Protein AF-H3RKV6-F1 (afdb_monomer)

InterPro domains:
  IPR010437 Type III secretion system SsaH/EsaH [PF06287] (6-70)
  IPR010437 Type III secretion system SsaH/EsaH [TIGR02498] (1-66)

Radius of gyration: 12.59 Å; Cα contacts (8 Å, |Δi|>4): 55; chains: 1; bounding box: 23×33×30 Å

Nearest PDB structures (foldseek):
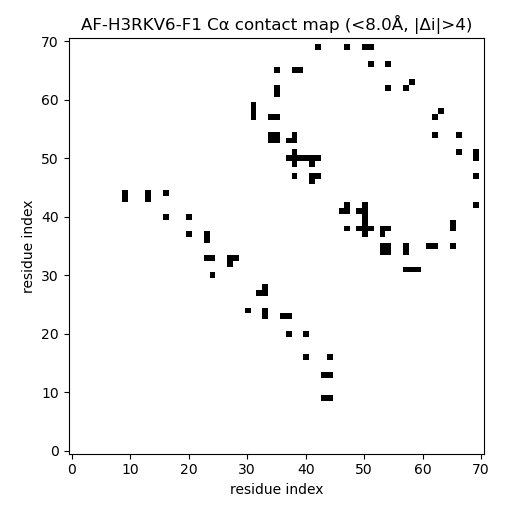  7y6c-assembly2_E  TM=7.923E-01  e=1.937E-02  Edwardsiella piscicida
  7y6b-assembly2_E  TM=7.883E-01  e=3.076E-02  Edwardsiella piscicida
  3hai-assembly1_B  TM=5.020E-01  e=1.661E+00  Homo sapiens
  3q84-assembly1_B  TM=5.092E-01  e=3.952E+00  Homo sapiens
  4y6c-assembly1_A-2  TM=4.833E-01  e=7.908E+00  Podospora anserina

pLDDT: mean 70.47, std 13.5, range [33.62, 82.81]

Foldseek 3Di:
DVVVVLVVVLVVLLVVLVVCLVCLVVVDVDQLVSLLSNLVSCVSNVNLVVSCVSLVPHPDPSSVVSVVVSD

Mean predicted aligned error: 8.8 Å

Solvent-accessible surface area (backbone atoms only — not comparable to full-atom values): 3988 Å² total; per-residue (Å²): 125,64,66,61,58,48,52,60,52,40,61,58,46,44,55,51,47,62,61,42,62,79,45,37,73,80,76,34,87,49,68,60,59,34,27,42,52,51,15,55,47,27,43,72,63,72,37,44,68,62,14,46,61,45,32,68,84,37,90,45,76,67,34,53,53,51,54,62,72,65,106

Sequence (71 aa):
MAEAAFAGINHGLQRQVRAILPALPLLVENTSLQALCRAVLLAGLNESVLARQALADVALPEAETVKNWLK

Secondary structure (DSSP, 8-state):
-HHHHHHHHHHHHHHHHHHHTTTHHHH---HHHHHHHHHHHHHHTT-HHHHHHHHTT---HHHHHHHHHT-

Organism: NCBI:txid660596

Structure (mmCIF, N/CA/C/O backbone):
data_AF-H3RKV6-F1
#
_entry.id   AF-H3RKV6-F1
#
loop_
_atom_site.group_PDB
_atom_site.id
_atom_site.type_symbol
_atom_site.label_atom_id
_atom_site.label_alt_id
_atom_site.label_comp_id
_atom_site.label_asym_id
_atom_site.label_entity_id
_atom_site.label_seq_id
_atom_site.pdbx_PDB_ins_code
_atom_site.Cartn_x
_atom_site.Cartn_y
_atom_site.Cartn_z
_atom_site.occupancy
_atom_site.B_iso_or_equiv
_atom_site.auth_seq_id
_atom_site.auth_comp_id
_atom_site.auth_asym_id
_atom_site.auth_atom_id
_atom_site.pdbx_PDB_model_num
ATOM 1 N N . MET A 1 1 ? 12.782 19.933 -13.994 1.00 39.09 1 MET A N 1
ATOM 2 C CA . MET A 1 1 ? 13.854 18.961 -14.344 1.00 39.09 1 MET A CA 1
ATOM 3 C C . MET A 1 1 ? 13.983 17.778 -13.373 1.00 39.09 1 MET A C 1
ATOM 5 O O . MET A 1 1 ? 14.687 16.839 -13.714 1.00 39.09 1 MET A O 1
ATOM 9 N N . ALA A 1 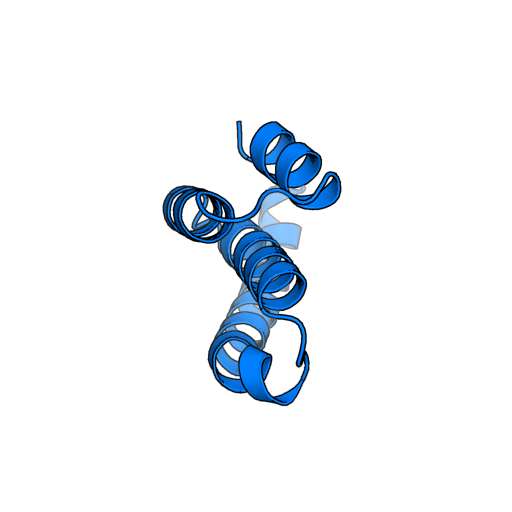2 ? 13.288 17.748 -12.225 1.00 37.66 2 ALA A N 1
ATOM 10 C CA . ALA A 1 2 ? 13.260 16.566 -11.351 1.00 37.66 2 ALA A CA 1
ATOM 11 C C . ALA A 1 2 ? 12.313 15.454 -11.859 1.00 37.66 2 ALA A C 1
ATOM 13 O O . ALA A 1 2 ? 12.586 14.276 -11.662 1.00 37.66 2 ALA A O 1
ATOM 14 N N . GLU A 1 3 ? 11.242 15.801 -12.580 1.00 34.41 3 GLU A N 1
ATOM 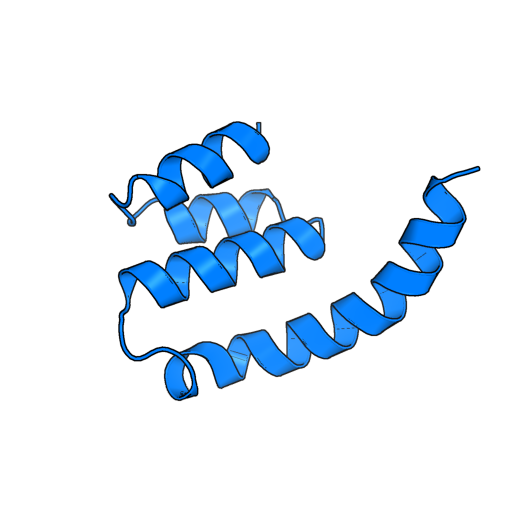15 C CA . GLU A 1 3 ? 10.200 14.851 -13.013 1.00 34.41 3 GLU A CA 1
ATOM 16 C C . GLU A 1 3 ? 10.699 13.757 -13.973 1.00 34.41 3 GLU A C 1
ATOM 18 O O . GLU A 1 3 ? 10.217 12.632 -13.915 1.00 34.41 3 GLU A O 1
ATOM 23 N N . ALA A 1 4 ? 11.711 14.032 -14.804 1.00 37.53 4 ALA A N 1
ATOM 24 C CA . ALA A 1 4 ? 12.272 13.039 -15.728 1.00 37.53 4 ALA A CA 1
ATOM 25 C C . ALA A 1 4 ? 13.229 12.047 -15.037 1.00 37.53 4 ALA A C 1
ATOM 27 O O . ALA A 1 4 ? 13.262 10.868 -15.388 1.00 37.53 4 ALA A O 1
ATOM 28 N N . ALA A 1 5 ? 13.971 12.503 -14.020 1.00 33.62 5 ALA A N 1
ATOM 29 C CA . ALA A 1 5 ? 14.810 11.635 -13.195 1.00 33.62 5 ALA A CA 1
ATOM 30 C C . ALA A 1 5 ? 13.943 10.728 -12.310 1.00 33.62 5 ALA A C 1
ATOM 32 O O . ALA A 1 5 ? 14.207 9.529 -12.214 1.00 33.62 5 ALA A O 1
ATOM 33 N N . PHE A 1 6 ? 12.847 11.268 -11.759 1.00 36.75 6 PHE A N 1
ATOM 34 C CA . PHE A 1 6 ? 11.832 10.457 -11.098 1.00 36.75 6 PHE A CA 1
ATOM 35 C C . PHE A 1 6 ? 11.166 9.496 -12.079 1.00 36.75 6 PHE A C 1
ATOM 37 O O . PHE A 1 6 ? 11.141 8.324 -11.764 1.00 36.75 6 PHE A O 1
ATOM 44 N N . ALA A 1 7 ? 10.736 9.894 -13.280 1.00 43.16 7 ALA A N 1
ATOM 45 C CA . ALA A 1 7 ? 10.109 8.980 -14.247 1.00 43.16 7 ALA A CA 1
ATOM 46 C C . ALA A 1 7 ? 11.016 7.803 -14.674 1.00 43.16 7 ALA A C 1
ATOM 48 O O . ALA A 1 7 ? 10.542 6.670 -14.788 1.00 43.16 7 ALA A O 1
ATOM 49 N N . GLY A 1 8 ? 12.320 8.042 -14.863 1.00 37.19 8 GLY A N 1
ATOM 50 C CA . GLY A 1 8 ? 13.297 7.007 -15.223 1.00 37.19 8 GLY A CA 1
ATOM 51 C C . GLY A 1 8 ? 13.606 6.024 -14.087 1.00 37.19 8 GLY A C 1
ATOM 52 O O . GLY A 1 8 ? 13.629 4.813 -14.307 1.00 37.19 8 GLY A O 1
ATOM 53 N N . ILE A 1 9 ? 13.776 6.526 -12.858 1.00 47.16 9 ILE A N 1
ATOM 54 C CA . ILE A 1 9 ? 13.968 5.698 -11.652 1.00 47.16 9 ILE A CA 1
ATOM 55 C C . ILE A 1 9 ? 12.662 4.968 -11.298 1.00 47.16 9 ILE A C 1
ATOM 57 O O . ILE A 1 9 ? 12.669 3.774 -11.001 1.00 47.16 9 ILE A O 1
ATOM 61 N N . ASN A 1 10 ? 11.531 5.660 -11.423 1.00 54.00 10 ASN A N 1
ATOM 62 C CA . ASN A 1 10 ? 10.182 5.151 -11.220 1.00 54.00 10 ASN A CA 1
ATOM 63 C C . ASN A 1 10 ? 9.907 3.968 -12.149 1.00 54.00 10 ASN A C 1
ATOM 65 O O . ASN A 1 10 ? 9.436 2.951 -11.680 1.00 54.00 10 ASN A O 1
ATOM 69 N N . HIS A 1 11 ? 10.291 3.980 -13.426 1.00 55.38 11 HIS A N 1
ATOM 70 C CA . HIS A 1 11 ? 9.985 2.844 -14.308 1.00 55.38 11 HIS A CA 1
ATOM 71 C C . HIS A 1 11 ? 10.644 1.508 -13.900 1.00 55.38 11 HIS A C 1
ATOM 73 O O . HIS A 1 11 ? 10.078 0.430 -14.128 1.00 55.38 11 HIS A O 1
ATOM 79 N N . GLY A 1 12 ? 11.847 1.561 -13.317 1.00 61.88 12 GLY A N 1
ATOM 80 C CA . GLY A 1 12 ? 12.541 0.392 -12.764 1.00 61.88 12 GLY A CA 1
ATOM 81 C C . GLY A 1 12 ? 12.005 0.006 -11.386 1.00 61.88 12 GLY A C 1
ATOM 82 O O . GLY A 1 12 ? 11.739 -1.171 -11.129 1.00 61.88 12 GLY A O 1
ATOM 83 N N . LEU A 1 13 ? 11.771 1.010 -10.539 1.00 67.00 13 LEU A N 1
ATOM 84 C CA . LEU A 1 13 ? 11.232 0.839 -9.197 1.00 67.00 13 LEU A CA 1
ATOM 85 C C . LEU A 1 13 ? 9.797 0.301 -9.242 1.00 67.00 13 LEU A C 1
ATOM 87 O O . LEU A 1 13 ? 9.496 -0.655 -8.552 1.00 67.00 13 LEU A O 1
ATOM 91 N N . GLN A 1 14 ? 8.937 0.799 -10.130 1.00 69.19 14 GLN A N 1
ATOM 92 C CA . GLN A 1 14 ? 7.558 0.342 -10.307 1.00 69.19 14 GLN A CA 1
ATOM 93 C C . GLN A 1 14 ? 7.480 -1.144 -10.657 1.00 69.19 14 GLN A C 1
ATOM 95 O O . GLN A 1 14 ? 6.620 -1.855 -10.141 1.00 69.19 14 GLN A O 1
ATOM 100 N N . ARG A 1 15 ? 8.387 -1.640 -11.510 1.00 73.00 15 ARG A N 1
ATOM 101 C CA . ARG A 1 15 ? 8.466 -3.072 -11.835 1.00 73.00 15 ARG A CA 1
ATOM 102 C C . ARG A 1 15 ? 8.882 -3.906 -10.627 1.00 73.00 15 ARG A C 1
ATOM 104 O O . ARG A 1 15 ? 8.274 -4.943 -10.385 1.00 73.00 15 ARG A O 1
ATOM 111 N N . GLN A 1 16 ? 9.871 -3.447 -9.863 1.00 71.19 16 GLN A N 1
ATOM 112 C CA . GLN A 1 16 ? 10.315 -4.133 -8.646 1.00 71.19 16 GLN A CA 1
ATOM 113 C C . GLN A 1 16 ? 9.243 -4.102 -7.555 1.00 71.19 16 GLN A C 1
ATOM 115 O O . GLN A 1 16 ? 8.937 -5.126 -6.961 1.00 71.19 16 GLN A O 1
ATOM 120 N N . VAL A 1 17 ? 8.603 -2.954 -7.351 1.00 73.38 17 VAL A N 1
ATOM 121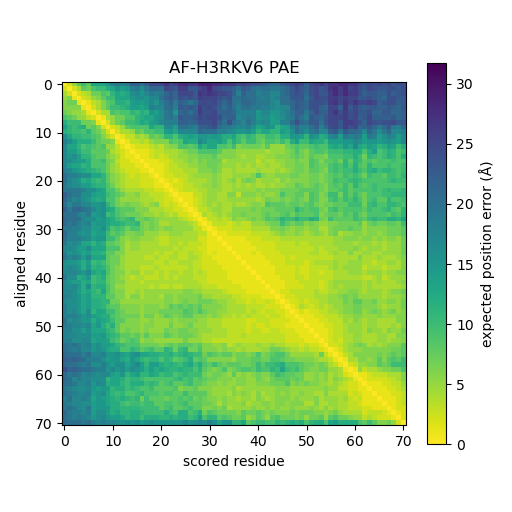 C CA . VAL A 1 17 ? 7.501 -2.764 -6.408 1.00 73.38 17 VAL A CA 1
ATOM 122 C C . VAL A 1 17 ? 6.315 -3.657 -6.774 1.00 73.38 17 VAL A C 1
ATOM 124 O O . VAL A 1 17 ? 5.763 -4.328 -5.906 1.00 73.38 17 VAL A O 1
ATOM 127 N N . ARG A 1 18 ? 5.960 -3.750 -8.062 1.00 73.69 18 ARG A N 1
ATOM 128 C CA . ARG A 1 18 ? 4.939 -4.692 -8.550 1.00 73.69 18 ARG A CA 1
ATOM 129 C C . ARG A 1 18 ? 5.323 -6.157 -8.355 1.00 73.69 18 ARG A C 1
ATOM 131 O O . ARG A 1 18 ? 4.430 -6.968 -8.142 1.00 73.69 18 ARG A O 1
ATOM 138 N N . ALA A 1 19 ? 6.611 -6.494 -8.403 1.00 77.62 19 ALA A N 1
ATOM 139 C CA . ALA A 1 19 ? 7.099 -7.842 -8.110 1.00 77.62 19 ALA A CA 1
ATOM 140 C C . ALA A 1 19 ? 7.143 -8.145 -6.598 1.00 77.62 19 ALA A C 1
ATOM 142 O O . ALA A 1 19 ? 6.931 -9.285 -6.197 1.00 77.62 19 ALA A O 1
ATOM 143 N N . ILE A 1 20 ? 7.361 -7.129 -5.758 1.00 73.44 20 ILE A N 1
ATOM 144 C CA . ILE A 1 20 ? 7.416 -7.238 -4.291 1.00 73.44 20 ILE A CA 1
ATOM 145 C C . ILE A 1 20 ? 6.017 -7.240 -3.661 1.00 73.44 20 ILE A C 1
ATOM 147 O O . ILE A 1 20 ? 5.802 -7.929 -2.670 1.00 73.44 20 ILE A O 1
ATOM 151 N N . LEU A 1 21 ? 5.042 -6.532 -4.239 1.00 74.69 21 LEU A N 1
ATOM 152 C CA . LEU A 1 21 ? 3.646 -6.501 -3.778 1.00 74.69 21 LEU A CA 1
ATOM 153 C C . LEU A 1 21 ? 3.013 -7.885 -3.512 1.00 74.69 21 LEU A C 1
ATOM 155 O O . LEU A 1 21 ? 2.363 -8.029 -2.478 1.00 74.69 21 LEU A O 1
ATOM 159 N N . PRO A 1 22 ? 3.180 -8.905 -4.375 1.00 77.00 22 PRO A N 1
ATOM 160 C CA . PRO A 1 22 ? 2.696 -10.258 -4.091 1.00 77.00 22 PRO A CA 1
ATOM 161 C C . PRO A 1 22 ? 3.590 -11.047 -3.119 1.00 77.00 22 PRO A C 1
ATOM 163 O O . PRO A 1 22 ? 3.105 -11.984 -2.492 1.00 77.00 22 PRO A O 1
ATOM 166 N N . ALA A 1 23 ? 4.867 -10.679 -2.968 1.00 77.00 23 ALA A N 1
ATOM 167 C CA . ALA A 1 23 ? 5.809 -11.321 -2.044 1.00 77.00 23 ALA A CA 1
ATOM 168 C C . ALA A 1 23 ? 5.762 -10.732 -0.621 1.00 77.00 23 ALA A C 1
ATOM 170 O O . ALA A 1 23 ? 6.227 -11.355 0.325 1.00 77.00 23 ALA A O 1
ATOM 171 N N . LEU A 1 24 ? 5.163 -9.556 -0.448 1.00 74.38 24 LEU A N 1
ATOM 172 C CA . LEU A 1 24 ? 4.934 -8.881 0.831 1.00 74.38 24 LEU A CA 1
ATOM 173 C C . LEU A 1 24 ? 4.407 -9.775 1.971 1.00 74.38 24 LEU A C 1
ATOM 175 O O . LEU A 1 24 ? 5.005 -9.722 3.042 1.00 74.38 24 LEU A O 1
ATOM 179 N N . PRO A 1 25 ? 3.359 -10.609 1.787 1.00 72.00 25 PRO A N 1
ATOM 180 C CA . PRO A 1 25 ? 2.894 -11.526 2.837 1.00 72.00 25 PRO A CA 1
ATOM 181 C C . PRO A 1 25 ? 3.932 -12.576 3.258 1.00 72.00 25 PRO A C 1
ATOM 183 O O . PRO A 1 25 ? 3.814 -13.146 4.333 1.00 72.00 25 PRO A O 1
ATOM 186 N N . LEU A 1 26 ? 4.929 -12.855 2.415 1.00 76.06 26 LEU A N 1
ATOM 187 C CA . LEU A 1 26 ? 6.015 -13.792 2.719 1.00 76.06 26 LEU A CA 1
ATOM 188 C C . LEU A 1 26 ? 7.196 -13.101 3.416 1.00 76.06 26 LEU A C 1
ATOM 190 O O . LEU A 1 26 ? 8.027 -13.773 4.015 1.00 76.06 26 LEU A O 1
ATOM 194 N N . LEU A 1 27 ? 7.293 -11.773 3.305 1.00 72.25 27 LEU A N 1
ATOM 195 C CA . LEU A 1 27 ? 8.382 -10.965 3.862 1.00 72.25 27 LEU A CA 1
ATOM 196 C C . LEU A 1 27 ? 8.008 -10.323 5.201 1.00 72.25 27 LEU A C 1
ATOM 198 O O . LEU A 1 27 ? 8.891 -10.004 5.994 1.00 72.25 27 LEU A O 1
ATOM 202 N N . VAL A 1 28 ? 6.715 -10.094 5.435 1.00 73.88 28 VAL A N 1
ATOM 203 C CA . VAL A 1 28 ? 6.203 -9.392 6.612 1.00 73.88 28 VAL A CA 1
ATOM 204 C C . VAL A 1 28 ? 5.049 -10.190 7.209 1.00 73.88 28 VAL A C 1
ATOM 206 O O . VAL A 1 28 ? 3.957 -10.223 6.651 1.00 73.88 28 VAL A O 1
ATOM 209 N N . GLU A 1 29 ? 5.286 -10.800 8.370 1.00 74.38 29 GLU A N 1
ATOM 210 C CA . GLU A 1 29 ? 4.286 -11.600 9.098 1.00 74.38 29 GLU A CA 1
ATOM 211 C C . GLU A 1 29 ? 3.234 -10.732 9.809 1.00 74.38 29 GLU A C 1
ATOM 213 O O . GLU A 1 29 ? 2.131 -11.182 10.110 1.00 74.38 29 GLU A O 1
ATOM 218 N N . ASN A 1 30 ? 3.566 -9.469 10.089 1.00 79.56 30 ASN A N 1
ATOM 219 C CA . ASN A 1 30 ? 2.664 -8.542 10.758 1.00 79.56 30 ASN A CA 1
ATOM 220 C C . ASN A 1 30 ? 1.710 -7.892 9.746 1.00 79.56 30 ASN A C 1
ATOM 222 O O . ASN A 1 30 ? 2.123 -7.040 8.960 1.00 79.56 30 ASN A O 1
ATOM 226 N N . THR A 1 31 ? 0.427 -8.245 9.805 1.00 78.62 31 THR A N 1
ATOM 227 C CA . THR A 1 31 ? -0.616 -7.773 8.877 1.00 78.62 31 THR A CA 1
ATOM 228 C C . THR A 1 31 ? -0.717 -6.245 8.804 1.00 78.62 31 THR A C 1
ATOM 230 O O . THR A 1 31 ? -0.903 -5.682 7.725 1.00 78.62 31 THR A O 1
ATOM 233 N N . SER A 1 32 ? -0.534 -5.553 9.931 1.00 77.94 32 SER A N 1
ATOM 234 C CA . SER A 1 32 ? -0.584 -4.088 9.994 1.00 77.94 32 SER A CA 1
ATOM 235 C C . SER A 1 32 ? 0.626 -3.454 9.304 1.00 77.94 32 SER A C 1
ATOM 237 O O . SER A 1 32 ? 0.493 -2.482 8.559 1.00 77.94 32 SER A O 1
ATOM 239 N N . LEU A 1 33 ? 1.809 -4.039 9.498 1.00 78.06 33 LEU A N 1
ATOM 240 C CA . LEU A 1 33 ? 3.051 -3.594 8.866 1.00 78.06 33 LEU A CA 1
ATOM 241 C C . LEU A 1 33 ? 3.077 -3.948 7.368 1.00 78.06 33 LEU A C 1
ATOM 243 O O . LEU A 1 33 ? 3.553 -3.171 6.545 1.00 78.06 33 LEU A O 1
ATOM 247 N N . GLN A 1 34 ? 2.480 -5.079 6.989 1.00 82.44 34 GLN A N 1
ATOM 248 C CA . GLN A 1 34 ? 2.289 -5.488 5.600 1.00 82.44 34 GLN A CA 1
ATOM 249 C C . GLN A 1 34 ? 1.400 -4.489 4.852 1.00 82.44 34 GLN A C 1
ATOM 251 O O . GLN A 1 34 ? 1.715 -4.092 3.729 1.00 82.44 34 GLN A O 1
ATOM 256 N N . ALA A 1 35 ? 0.302 -4.061 5.472 1.00 80.44 35 ALA A N 1
ATOM 257 C CA . ALA A 1 35 ? -0.595 -3.060 4.916 1.00 80.44 35 ALA A CA 1
ATOM 258 C C . ALA A 1 35 ? 0.073 -1.673 4.822 1.00 80.44 35 ALA A C 1
ATOM 260 O O . ALA A 1 35 ? -0.091 -0.988 3.808 1.00 80.44 35 ALA A O 1
ATOM 261 N N . LEU A 1 36 ? 0.917 -1.311 5.798 1.00 81.88 36 LEU A N 1
ATOM 262 C CA . LEU A 1 36 ? 1.768 -0.120 5.737 1.00 81.88 36 LEU A CA 1
ATOM 263 C C . LEU A 1 36 ? 2.740 -0.169 4.550 1.00 81.88 36 LEU A C 1
ATOM 265 O O . LEU A 1 36 ? 2.744 0.734 3.711 1.00 81.88 36 LEU A O 1
ATOM 269 N N . CYS A 1 37 ? 3.528 -1.240 4.434 1.00 80.00 37 CYS A N 1
ATOM 270 C CA . 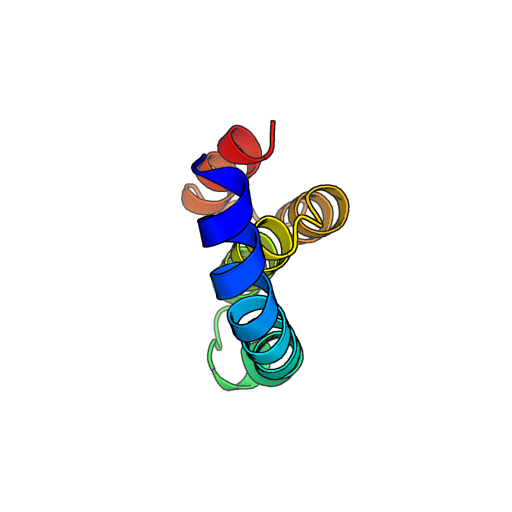CYS A 1 37 ? 4.462 -1.424 3.327 1.00 80.00 37 CYS A CA 1
ATOM 271 C C . CYS A 1 37 ? 3.736 -1.425 1.981 1.00 80.00 37 CYS A C 1
ATOM 273 O O . CYS A 1 37 ? 4.172 -0.756 1.046 1.00 80.00 37 CYS A O 1
ATOM 275 N N . ARG A 1 38 ? 2.594 -2.115 1.881 1.00 82.19 38 ARG A N 1
ATOM 276 C CA . ARG A 1 38 ? 1.753 -2.126 0.680 1.00 82.19 38 ARG A CA 1
ATOM 277 C C . ARG A 1 38 ? 1.322 -0.716 0.291 1.00 82.19 38 ARG A C 1
ATOM 279 O O . ARG A 1 38 ? 1.380 -0.373 -0.885 1.00 82.19 38 ARG A O 1
ATOM 286 N N . ALA A 1 39 ? 0.932 0.109 1.253 1.00 82.81 39 ALA A N 1
ATOM 287 C CA . ALA A 1 39 ? 0.511 1.472 0.986 1.00 82.81 39 ALA A CA 1
ATOM 288 C C . ALA A 1 39 ? 1.654 2.389 0.551 1.00 82.81 39 ALA A C 1
ATOM 290 O O . ALA A 1 39 ? 1.483 3.138 -0.404 1.00 82.81 39 ALA A O 1
ATOM 291 N N . VAL A 1 40 ? 2.824 2.302 1.187 1.00 81.12 40 VAL A N 1
ATOM 292 C CA . VAL A 1 40 ? 4.019 3.064 0.782 1.00 81.12 40 VAL A CA 1
ATOM 293 C C . VAL A 1 40 ? 4.446 2.688 -0.637 1.00 81.12 40 VAL A C 1
ATOM 295 O O . VAL A 1 40 ? 4.745 3.552 -1.459 1.00 81.12 40 VAL A O 1
ATOM 298 N N . LEU A 1 41 ? 4.409 1.395 -0.954 1.00 81.12 41 LEU A N 1
ATOM 299 C CA . LEU A 1 41 ? 4.700 0.885 -2.288 1.00 81.12 41 LEU A CA 1
ATOM 300 C C . LEU A 1 41 ? 3.690 1.400 -3.322 1.00 81.12 41 LEU A C 1
ATOM 302 O O . LEU A 1 41 ? 4.098 1.898 -4.366 1.00 81.12 41 LEU A O 1
ATOM 306 N N . LEU A 1 42 ? 2.389 1.352 -3.023 1.00 81.06 42 LEU A N 1
ATOM 307 C CA . LEU A 1 42 ? 1.335 1.902 -3.885 1.00 81.06 42 LEU A CA 1
ATOM 308 C C . LEU A 1 42 ? 1.454 3.426 -4.048 1.00 81.06 42 LEU A C 1
ATOM 310 O O . LEU A 1 42 ? 1.276 3.933 -5.152 1.00 81.06 42 LEU A O 1
ATOM 314 N N . ALA A 1 43 ? 1.833 4.152 -2.996 1.00 78.81 43 ALA A N 1
ATOM 315 C CA . ALA A 1 43 ? 2.121 5.583 -3.061 1.00 78.81 43 ALA A CA 1
ATOM 316 C C . ALA A 1 43 ? 3.272 5.872 -4.038 1.00 78.81 43 ALA A C 1
ATOM 318 O O . ALA A 1 43 ? 3.161 6.752 -4.888 1.00 78.81 43 ALA A O 1
ATOM 319 N N . GLY A 1 44 ? 4.340 5.068 -3.979 1.00 75.94 44 GLY A N 1
ATOM 320 C CA . GLY A 1 44 ? 5.456 5.122 -4.926 1.00 75.94 44 GLY A CA 1
ATOM 321 C C . GLY A 1 44 ? 5.074 4.745 -6.363 1.00 75.94 44 GLY A C 1
ATOM 322 O O . GLY A 1 44 ? 5.733 5.182 -7.299 1.00 75.94 44 GLY A O 1
ATOM 323 N N . LEU A 1 45 ? 3.992 3.983 -6.562 1.00 77.19 45 LEU A N 1
ATOM 324 C CA . LEU A 1 45 ? 3.410 3.709 -7.882 1.00 77.19 45 LEU A CA 1
ATOM 325 C C . LEU A 1 45 ? 2.497 4.839 -8.392 1.00 77.19 45 LEU A C 1
ATOM 327 O O . LEU A 1 45 ? 1.941 4.703 -9.480 1.00 77.19 45 LEU A O 1
ATOM 331 N N . ASN A 1 46 ? 2.345 5.934 -7.638 1.00 75.62 46 ASN A N 1
ATOM 332 C CA . ASN A 1 46 ? 1.358 6.988 -7.884 1.00 75.62 46 ASN A CA 1
ATOM 333 C C . ASN A 1 46 ? -0.106 6.495 -7.766 1.00 75.62 46 ASN A C 1
ATOM 335 O O . ASN A 1 46 ? -1.034 7.138 -8.253 1.00 75.62 46 ASN A O 1
ATOM 339 N N . GLU A 1 47 ? -0.322 5.362 -7.087 1.00 81.00 47 GLU A N 1
ATOM 340 C CA . GLU A 1 47 ? -1.621 4.722 -6.830 1.00 81.00 47 GLU A CA 1
ATOM 341 C C . GLU A 1 47 ? -2.149 5.124 -5.439 1.00 81.00 47 GLU A C 1
ATOM 343 O O . GLU A 1 47 ? -2.494 4.291 -4.593 1.00 81.00 47 GLU A O 1
ATOM 348 N N . SER A 1 48 ? -2.204 6.431 -5.175 1.00 77.31 48 SER A N 1
ATOM 349 C CA . SER A 1 48 ? -2.527 7.004 -3.858 1.00 77.31 48 SER A CA 1
ATOM 350 C C . SER A 1 48 ? -3.904 6.589 -3.321 1.00 77.31 48 SER A C 1
ATOM 352 O O . SER A 1 48 ? -4.109 6.501 -2.109 1.00 77.31 48 SER A O 1
ATOM 354 N N . VAL A 1 49 ? -4.855 6.291 -4.213 1.00 79.69 49 VAL A N 1
ATOM 355 C CA . VAL A 1 49 ? -6.200 5.809 -3.855 1.00 79.69 49 VAL A CA 1
ATOM 356 C C . VAL A 1 49 ? -6.138 4.401 -3.261 1.00 79.69 49 VAL A C 1
ATOM 358 O O . VAL A 1 49 ? -6.710 4.155 -2.198 1.00 79.69 49 VAL A O 1
ATOM 361 N N . LEU A 1 50 ? -5.402 3.490 -3.904 1.00 80.19 50 LEU A N 1
ATOM 362 C CA . LEU A 1 50 ? -5.204 2.128 -3.406 1.00 80.19 50 LEU A CA 1
ATOM 363 C C . LEU A 1 50 ? -4.354 2.121 -2.133 1.00 80.19 50 LEU A C 1
ATOM 365 O O . LEU A 1 50 ? -4.620 1.334 -1.226 1.00 80.19 50 LEU A O 1
ATOM 369 N N . ALA A 1 51 ? -3.369 3.019 -2.036 1.00 80.50 51 ALA A N 1
ATOM 370 C CA . ALA A 1 51 ? -2.564 3.190 -0.832 1.00 80.50 51 ALA A CA 1
ATOM 371 C C . ALA A 1 51 ? -3.429 3.577 0.379 1.00 80.50 51 ALA A C 1
ATOM 373 O O . ALA A 1 51 ? -3.299 2.990 1.451 1.00 80.50 51 ALA A O 1
ATOM 374 N N . ARG A 1 52 ? -4.378 4.506 0.198 1.00 77.94 52 ARG A N 1
ATOM 375 C CA . ARG A 1 52 ? -5.346 4.870 1.243 1.00 77.94 52 ARG A CA 1
ATOM 376 C C . ARG A 1 52 ? -6.255 3.718 1.636 1.00 77.94 52 ARG A C 1
ATOM 378 O O . ARG A 1 52 ? -6.476 3.523 2.824 1.00 77.94 52 ARG A O 1
ATOM 385 N N . GLN A 1 53 ? -6.760 2.961 0.665 1.00 81.69 53 GLN A N 1
ATOM 386 C CA . GLN A 1 53 ? -7.596 1.794 0.954 1.00 81.69 53 GLN A CA 1
ATOM 387 C C . GLN A 1 53 ? -6.824 0.732 1.743 1.00 81.69 53 GLN A C 1
ATOM 389 O O . GLN A 1 53 ? -7.364 0.167 2.686 1.00 81.69 53 GLN A O 1
ATOM 394 N N . ALA A 1 54 ? -5.545 0.515 1.420 1.00 79.00 54 ALA A N 1
ATOM 395 C CA . ALA A 1 54 ? -4.690 -0.411 2.156 1.00 79.00 54 ALA A CA 1
ATOM 396 C C . ALA A 1 54 ? -4.437 0.032 3.610 1.00 79.00 54 ALA A C 1
ATOM 398 O O . ALA A 1 54 ? -4.309 -0.818 4.482 1.00 79.00 54 ALA A O 1
ATOM 399 N N . LEU A 1 55 ? -4.399 1.341 3.887 1.00 78.31 55 LEU A N 1
ATOM 400 C CA . LEU A 1 55 ? -4.225 1.886 5.243 1.00 78.31 55 LEU A CA 1
ATOM 401 C C . LEU A 1 55 ? -5.537 2.125 5.992 1.00 78.31 55 LEU A C 1
ATOM 403 O O . LEU A 1 55 ? -5.490 2.488 7.165 1.00 78.31 55 LEU A O 1
ATOM 407 N N . ALA A 1 56 ? -6.692 1.981 5.339 1.00 76.81 56 ALA A N 1
ATOM 408 C CA . ALA A 1 56 ? -7.985 2.317 5.934 1.00 76.81 56 ALA A CA 1
ATOM 409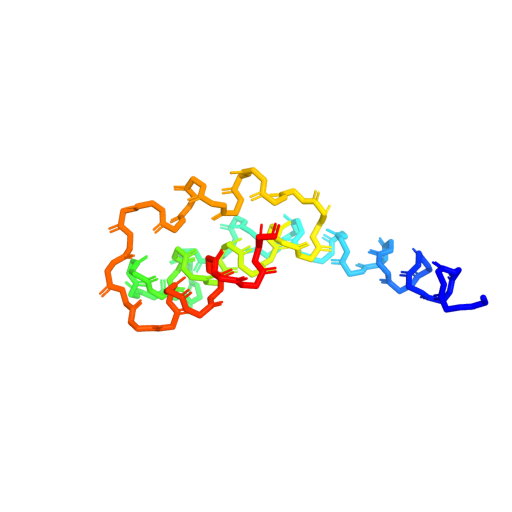 C C . ALA A 1 56 ? -8.285 1.474 7.183 1.00 76.81 56 ALA A C 1
ATOM 411 O O . ALA A 1 56 ? -8.843 1.995 8.143 1.00 76.81 56 ALA A O 1
ATOM 412 N N . ASP A 1 57 ? -7.850 0.214 7.182 1.00 72.69 57 ASP A N 1
ATOM 413 C CA . ASP A 1 57 ? -8.038 -0.736 8.286 1.00 72.69 57 ASP A CA 1
ATOM 414 C C . ASP A 1 57 ? -6.867 -0.729 9.295 1.00 72.69 57 ASP A C 1
ATOM 416 O O . ASP A 1 57 ? -6.905 -1.382 10.334 1.00 72.69 57 ASP A O 1
ATOM 420 N N . VAL A 1 58 ? -5.801 0.033 9.015 1.00 77.12 58 VAL A N 1
ATOM 421 C CA . VAL A 1 58 ? -4.571 0.035 9.817 1.00 77.12 58 VAL A CA 1
ATOM 422 C C . VAL A 1 58 ? -4.574 1.207 10.795 1.00 77.12 58 VAL A C 1
ATOM 424 O O . VAL A 1 58 ? -4.504 2.372 10.395 1.00 77.12 58 VAL A O 1
ATOM 427 N N . ALA A 1 59 ? -4.579 0.885 12.089 1.00 70.06 59 ALA A N 1
ATOM 428 C CA . ALA A 1 59 ? -4.502 1.839 13.198 1.00 70.06 59 ALA A CA 1
ATOM 429 C C . ALA A 1 59 ? -3.074 1.980 13.769 1.00 70.06 59 ALA A C 1
ATOM 431 O O . ALA A 1 59 ? -2.882 2.083 14.979 1.00 70.06 59 ALA A O 1
ATOM 432 N N . LEU A 1 60 ? -2.051 1.935 12.909 1.00 73.62 60 LEU A N 1
ATOM 433 C CA . LEU A 1 60 ? -0.664 2.184 13.315 1.00 73.62 60 LEU A CA 1
ATOM 434 C C . LEU A 1 60 ? -0.352 3.690 13.261 1.00 73.62 60 LEU A C 1
ATOM 436 O O . LEU A 1 60 ? -0.782 4.363 12.323 1.00 73.62 60 LEU A O 1
ATOM 440 N N . PRO A 1 61 ? 0.468 4.225 14.182 1.00 73.75 61 PRO A N 1
ATOM 441 C CA . PRO A 1 61 ? 0.902 5.627 14.128 1.00 73.75 61 PRO A CA 1
ATOM 442 C C . PRO A 1 61 ? 1.651 5.956 12.822 1.00 73.75 61 PRO A C 1
ATOM 444 O O . PRO A 1 61 ? 1.540 7.054 12.271 1.00 73.75 61 PRO A O 1
ATOM 447 N N . GLU A 1 62 ? 2.363 4.973 12.271 1.00 71.81 62 GLU A N 1
ATOM 448 C CA . GLU A 1 62 ? 3.027 5.070 10.969 1.00 71.81 62 GLU A CA 1
ATOM 449 C C . GLU A 1 62 ? 2.014 5.159 9.815 1.00 71.81 62 GLU A C 1
ATOM 451 O O . GLU A 1 62 ? 2.233 5.905 8.860 1.00 71.81 62 GLU A O 1
ATOM 456 N N . ALA A 1 63 ? 0.869 4.472 9.915 1.00 74.50 63 ALA A N 1
ATOM 457 C CA . ALA A 1 63 ? -0.191 4.528 8.907 1.00 74.50 63 ALA A CA 1
ATO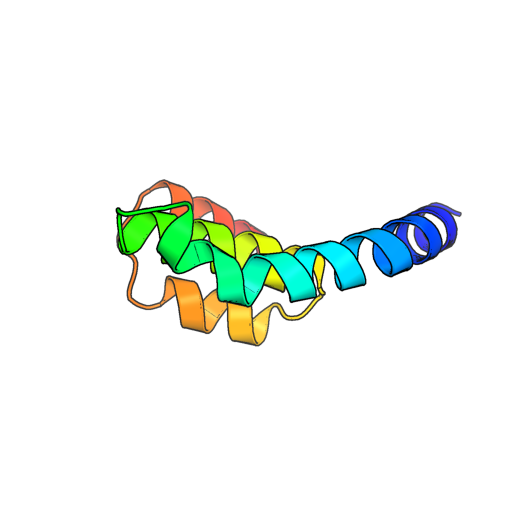M 458 C C . ALA A 1 63 ? -0.816 5.922 8.830 1.00 74.50 63 ALA A C 1
ATOM 460 O O . ALA A 1 63 ? -1.082 6.414 7.736 1.00 74.50 63 ALA A O 1
ATOM 461 N N . GLU A 1 64 ? -0.987 6.589 9.970 1.00 75.19 64 GLU A N 1
ATOM 462 C CA . GLU A 1 64 ? -1.464 7.971 10.033 1.00 75.19 64 GLU A CA 1
ATOM 463 C C . GLU A 1 64 ? -0.479 8.945 9.377 1.00 75.19 64 GLU A C 1
ATOM 465 O O . GLU A 1 64 ? -0.891 9.817 8.611 1.00 75.19 64 GLU A O 1
ATOM 470 N N . THR A 1 65 ? 0.827 8.736 9.571 1.00 79.00 65 THR A N 1
ATOM 471 C CA . THR A 1 65 ? 1.868 9.515 8.880 1.00 79.00 65 THR A CA 1
ATOM 472 C C . THR A 1 65 ? 1.764 9.354 7.362 1.00 79.00 65 THR A C 1
ATOM 474 O O . THR A 1 65 ? 1.745 10.347 6.633 1.00 79.00 65 THR A O 1
ATOM 477 N N . VAL A 1 66 ? 1.621 8.118 6.873 1.00 73.62 66 VAL A N 1
ATOM 478 C CA . VAL A 1 66 ? 1.493 7.843 5.434 1.00 73.62 66 VAL A CA 1
ATOM 479 C C . VAL A 1 66 ? 0.168 8.376 4.872 1.00 73.62 66 VAL A C 1
ATOM 481 O O . VAL A 1 66 ? 0.165 8.982 3.805 1.00 73.62 66 VAL A O 1
ATOM 484 N N . LYS A 1 67 ? -0.959 8.247 5.585 1.00 74.75 67 LYS A N 1
ATOM 485 C CA . LYS A 1 67 ? -2.257 8.831 5.182 1.00 74.75 67 LYS A CA 1
ATOM 486 C C . LYS A 1 67 ? -2.193 10.354 5.048 1.00 74.75 67 LYS A C 1
ATOM 488 O O . LYS A 1 67 ? -2.844 10.908 4.157 1.00 74.75 67 LYS A O 1
ATOM 493 N N . ASN A 1 68 ? -1.429 11.012 5.923 1.00 76.44 68 ASN A N 1
ATOM 494 C CA . ASN A 1 68 ? -1.228 12.458 5.901 1.00 76.44 68 ASN A CA 1
ATOM 495 C C . ASN A 1 68 ? -0.290 12.891 4.761 1.00 76.44 68 ASN A C 1
ATOM 497 O O . ASN A 1 68 ? -0.4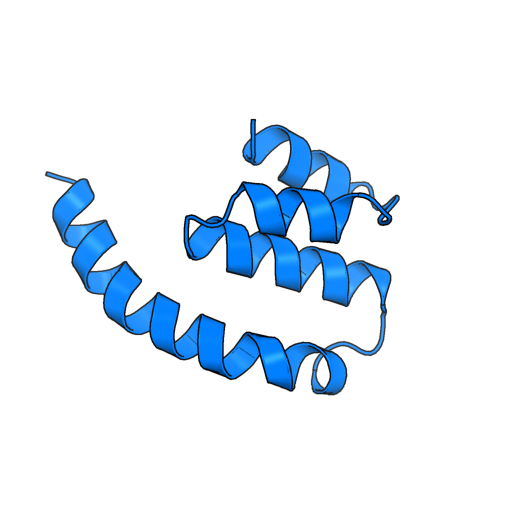76 13.965 4.202 1.00 76.44 68 ASN A O 1
ATOM 501 N N . TRP A 1 69 ? 0.669 12.040 4.382 1.00 70.31 69 TRP A N 1
ATOM 502 C CA . TRP A 1 69 ? 1.542 12.231 3.216 1.00 70.31 69 TRP A CA 1
ATOM 503 C C . TRP A 1 69 ? 0.826 11.979 1.877 1.00 70.31 69 TRP A C 1
ATOM 505 O O . TRP A 1 69 ? 1.145 12.600 0.872 1.00 70.31 69 TRP A O 1
ATOM 515 N N . LEU A 1 70 ? -0.184 11.103 1.869 1.00 67.56 70 LEU A N 1
ATOM 516 C CA . LEU A 1 70 ? -1.057 10.799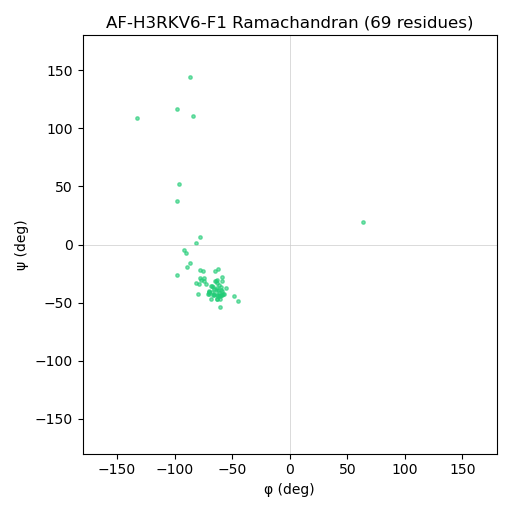 0.724 1.00 67.56 70 LEU A CA 1
ATOM 517 C C . LEU A 1 70 ? -2.152 11.860 0.464 1.00 67.56 70 LEU A C 1
ATOM 519 O O . LEU A 1 70 ? -3.074 11.613 -0.322 1.00 67.56 70 LEU A O 1
ATOM 523 N N . LYS A 1 71 ? -2.134 12.987 1.184 1.00 57.69 71 LYS A N 1
ATOM 524 C CA . LYS A 1 71 ? -3.130 14.068 1.124 1.00 57.69 71 LYS A CA 1
ATOM 525 C C . LYS A 1 71 ? -2.753 15.124 0.103 1.00 57.69 71 LYS A C 1
ATOM 527 O O . LYS A 1 71 ? -3.697 15.524 -0.611 1.00 57.69 71 LYS A O 1
#